Protein AF-A0A4Y2MNT9-F1 (afdb_monomer_lite)

pLDDT: mean 76.73, std 14.68, range [48.66, 93.06]

Radius of gyration: 14.95 Å; chains: 1; bounding box: 32×26×34 Å

Sequence (55 aa):
LYVHSSVDELFNYFPKSAIPAKYGGTLTEYYMADWLKKANEEQDNFPIGGQKNVF

InterPro domains:
  IPR036865 CRAL-TRIO lipid binding domain superfamily [G3DSA:3.40.525.10] (1-48)
  IPR036865 CRAL-TRIO lipid binding domain superfamily [SSF52087] (2-49)

Organism: Araneus ventricosus (NCBI:txid182803)

Structure (mmCIF, N/CA/C/O backbone):
data_AF-A0A4Y2MNT9-F1
#
_entry.id   AF-A0A4Y2MNT9-F1
#
loop_
_atom_site.group_PDB
_atom_site.id
_atom_site.type_symbol
_atom_site.label_atom_id
_atom_site.label_alt_id
_atom_site.label_comp_id
_atom_site.label_asym_id
_atom_site.label_entity_id
_atom_site.label_seq_id
_atom_site.pdbx_PDB_ins_code
_atom_site.Cartn_x
_atom_site.Cartn_y
_atom_site.Cartn_z
_atom_site.occupancy
_atom_site.B_iso_or_equiv
_atom_site.auth_seq_id
_atom_site.auth_comp_id
_atom_site.auth_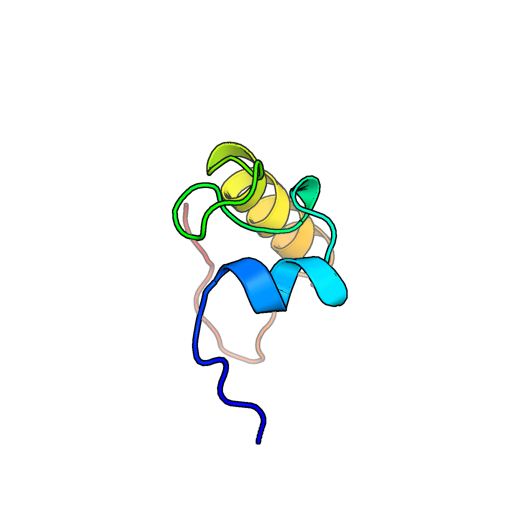asym_id
_atom_site.auth_atom_id
_atom_site.pdbx_PDB_model_num
ATOM 1 N N . LEU A 1 1 ? -11.236 -14.818 4.423 1.00 80.81 1 LEU A N 1
ATOM 2 C CA . LEU A 1 1 ? -11.577 -13.571 3.707 1.00 80.81 1 LEU A CA 1
ATOM 3 C C . LEU A 1 1 ? -11.835 -12.516 4.767 1.00 80.81 1 LEU A C 1
ATOM 5 O O . LEU A 1 1 ? -12.674 -12.764 5.620 1.00 80.81 1 LEU A O 1
ATOM 9 N N . TYR A 1 2 ? -11.093 -11.413 4.748 1.00 85.19 2 TYR A N 1
ATOM 10 C CA . TYR A 1 2 ? -11.306 -10.290 5.661 1.00 85.19 2 TYR A CA 1
ATOM 11 C C . TYR A 1 2 ? -11.826 -9.115 4.840 1.00 85.19 2 TYR A C 1
ATOM 13 O O . TYR A 1 2 ? -11.208 -8.744 3.845 1.00 85.19 2 TYR A O 1
ATOM 21 N N . VAL A 1 3 ? -12.986 -8.587 5.222 1.00 89.81 3 VAL A N 1
ATOM 22 C CA . VAL A 1 3 ? -13.593 -7.405 4.608 1.00 89.81 3 VAL A CA 1
ATOM 23 C C . VAL A 1 3 ? -13.723 -6.371 5.712 1.00 89.81 3 VAL A C 1
ATOM 25 O O . VAL A 1 3 ? -14.390 -6.624 6.711 1.00 89.81 3 VAL A O 1
ATOM 28 N N . HIS A 1 4 ? -13.042 -5.245 5.539 1.00 88.94 4 HIS A N 1
ATOM 29 C CA . HIS A 1 4 ? -13.034 -4.159 6.509 1.00 88.94 4 HIS A CA 1
ATOM 30 C C . HIS A 1 4 ? -14.184 -3.201 6.239 1.00 88.94 4 HIS A C 1
ATOM 32 O O . HIS A 1 4 ? -14.467 -2.875 5.084 1.00 88.94 4 HIS A O 1
ATOM 38 N N . SER A 1 5 ? -14.839 -2.751 7.307 1.00 90.38 5 SER A N 1
ATOM 39 C CA . SER A 1 5 ? -15.971 -1.821 7.196 1.00 90.38 5 SER A CA 1
ATOM 40 C C . SER A 1 5 ? -15.506 -0.373 7.033 1.00 90.38 5 SER A C 1
ATOM 42 O O . SER A 1 5 ? -16.257 0.469 6.543 1.00 90.38 5 SER A O 1
ATOM 44 N N . SER A 1 6 ? -14.260 -0.078 7.418 1.00 89.88 6 SER A N 1
ATOM 45 C CA . SER A 1 6 ? -13.618 1.219 7.232 1.00 89.88 6 SER A CA 1
ATOM 46 C C . SER A 1 6 ? -12.126 1.072 6.938 1.00 89.88 6 SER A C 1
ATOM 48 O O . SER A 1 6 ? -11.499 0.051 7.218 1.00 89.88 6 SER A O 1
ATOM 50 N N . VAL A 1 7 ? -11.545 2.132 6.381 1.00 85.44 7 VAL A N 1
ATOM 51 C CA . VAL A 1 7 ? -10.102 2.218 6.127 1.00 85.44 7 VAL A CA 1
ATOM 52 C C . VAL A 1 7 ? -9.309 2.274 7.433 1.00 85.44 7 VAL A C 1
ATOM 54 O O . VAL A 1 7 ? -8.205 1.742 7.493 1.00 85.44 7 VAL A O 1
ATOM 57 N N . ASP A 1 8 ? -9.872 2.859 8.493 1.00 89.50 8 ASP A N 1
ATOM 58 C CA . ASP A 1 8 ? -9.178 3.009 9.773 1.00 89.50 8 ASP A CA 1
ATOM 59 C C . ASP A 1 8 ? -8.819 1.662 10.411 1.00 89.50 8 ASP A C 1
ATOM 61 O O . ASP A 1 8 ? -7.785 1.541 11.068 1.00 89.50 8 ASP A O 1
ATOM 65 N N . GLU A 1 9 ? -9.622 0.625 10.159 1.00 92.50 9 GLU A N 1
ATOM 66 C CA . GLU A 1 9 ? -9.341 -0.734 10.625 1.00 92.50 9 GLU A CA 1
ATOM 67 C C . GLU A 1 9 ? -8.031 -1.296 10.060 1.00 92.50 9 GLU A C 1
ATOM 69 O O . GLU A 1 9 ? -7.374 -2.087 10.737 1.00 92.50 9 GLU A O 1
ATOM 74 N N . LEU A 1 10 ? -7.606 -0.868 8.864 1.00 89.94 10 LEU A N 1
ATOM 75 C CA . LEU A 1 10 ? -6.336 -1.301 8.272 1.00 89.94 10 LEU A CA 1
ATOM 76 C C . LEU A 1 10 ? -5.140 -0.854 9.119 1.00 89.94 10 LEU A C 1
ATOM 78 O O . LEU A 1 10 ? -4.128 -1.556 9.164 1.00 89.94 10 LEU A O 1
ATOM 82 N N . PHE A 1 11 ? -5.259 0.270 9.834 1.00 91.75 11 PHE A N 1
ATOM 83 C CA . PHE A 1 11 ? -4.174 0.803 10.658 1.00 91.75 11 PHE A CA 1
ATOM 84 C C . PHE A 1 11 ? -3.923 0.003 11.939 1.00 91.75 11 PHE A C 1
ATOM 86 O O . PHE A 1 11 ? -2.866 0.150 12.549 1.00 91.75 11 PHE A O 1
ATOM 93 N N . ASN A 1 12 ? -4.850 -0.880 12.322 1.00 93.06 12 ASN A N 1
ATOM 94 C CA . ASN A 1 12 ? -4.634 -1.827 13.417 1.00 93.06 12 ASN A CA 1
ATOM 95 C C . ASN A 1 12 ? -3.660 -2.952 13.029 1.00 93.06 12 ASN A C 1
ATOM 97 O O . ASN A 1 12 ? -3.105 -3.611 13.905 1.00 93.06 12 ASN A O 1
ATOM 101 N N . TYR A 1 13 ? -3.459 -3.176 11.727 1.00 92.50 13 TYR A N 1
ATOM 102 C CA . TYR A 1 13 ? -2.632 -4.261 11.193 1.00 92.50 13 TYR A CA 1
ATOM 103 C C . TYR A 1 13 ? -1.378 -3.747 10.491 1.00 92.50 13 TYR A C 1
ATOM 105 O O . TYR A 1 13 ? -0.331 -4.3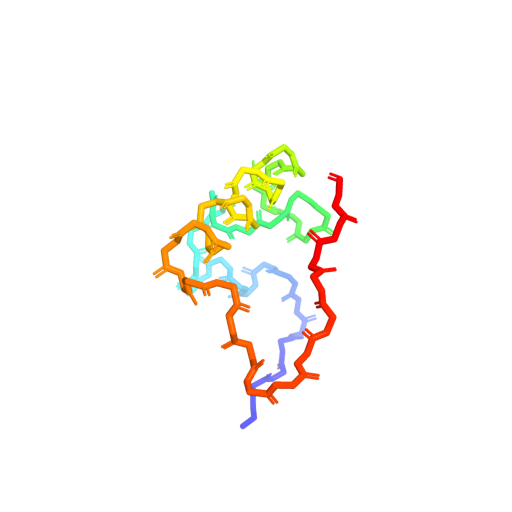90 10.545 1.00 92.50 13 TYR A O 1
ATOM 113 N N . PHE A 1 14 ? -1.472 -2.584 9.845 1.00 91.19 14 PHE A N 1
ATOM 114 C CA . PHE A 1 14 ? -0.385 -1.997 9.076 1.00 91.19 14 PHE A CA 1
ATOM 115 C C . PHE A 1 14 ? -0.119 -0.562 9.530 1.00 91.19 14 PHE A C 1
ATOM 117 O O . PHE A 1 14 ? -1.056 0.224 9.675 1.00 91.19 14 PHE A O 1
ATOM 124 N N . PRO A 1 15 ? 1.149 -0.157 9.707 1.00 92.75 15 PRO A N 1
ATOM 125 C CA . PRO A 1 15 ? 1.455 1.235 9.999 1.00 92.75 15 PRO A CA 1
ATOM 126 C C . PRO A 1 15 ? 1.037 2.130 8.825 1.00 92.75 15 PRO A C 1
ATOM 128 O O . PRO A 1 15 ? 1.152 1.741 7.661 1.00 92.75 15 PRO A O 1
ATOM 131 N N . LYS A 1 16 ? 0.621 3.372 9.112 1.00 91.00 16 LYS A N 1
ATOM 132 C CA . LYS A 1 16 ? 0.209 4.347 8.080 1.00 91.00 16 LYS A CA 1
ATOM 133 C C . LYS A 1 16 ? 1.263 4.560 6.990 1.00 91.00 16 LYS A C 1
ATOM 135 O O . LYS A 1 16 ? 0.905 4.790 5.839 1.00 91.00 16 LYS A O 1
ATOM 140 N N . SER A 1 17 ? 2.544 4.435 7.334 1.00 89.94 17 SER A N 1
ATOM 141 C CA . SER A 1 17 ? 3.669 4.548 6.401 1.00 89.94 17 SER A CA 1
ATOM 142 C C . SER A 1 17 ? 3.731 3.446 5.347 1.00 89.94 17 SER A C 1
ATOM 144 O O . SER A 1 17 ? 4.373 3.649 4.325 1.00 89.94 17 SER A O 1
ATOM 146 N N . ALA A 1 18 ? 3.069 2.308 5.560 1.00 86.62 18 ALA A N 1
ATOM 147 C CA . ALA A 1 18 ? 2.995 1.218 4.590 1.00 86.62 18 ALA A CA 1
ATOM 148 C C . ALA A 1 18 ? 1.756 1.309 3.682 1.00 86.62 18 ALA A C 1
ATOM 150 O O . ALA A 1 18 ? 1.636 0.540 2.730 1.00 86.62 18 ALA A O 1
ATOM 151 N N . ILE A 1 19 ? 0.828 2.232 3.962 1.00 88.50 19 ILE A N 1
ATOM 152 C CA . ILE A 1 19 ? -0.443 2.349 3.244 1.00 88.50 19 ILE A CA 1
ATOM 153 C C . ILE A 1 19 ? -0.399 3.558 2.297 1.00 88.50 19 ILE A C 1
ATOM 155 O O . ILE A 1 19 ? -0.024 4.653 2.727 1.00 88.50 19 ILE A O 1
ATOM 159 N N . PRO A 1 20 ? -0.798 3.407 1.018 1.00 88.38 20 PRO A N 1
ATOM 160 C CA . PRO A 1 20 ? -0.927 4.522 0.082 1.00 88.38 20 PRO A CA 1
ATOM 161 C C . PRO A 1 20 ? -1.783 5.668 0.621 1.00 88.38 20 PRO A C 1
ATOM 163 O O . PRO A 1 20 ? -2.834 5.439 1.221 1.00 88.38 20 PRO A O 1
ATOM 166 N N . ALA A 1 21 ? -1.391 6.907 0.321 1.00 89.81 21 ALA A N 1
ATOM 167 C CA . ALA A 1 21 ? -2.137 8.101 0.725 1.00 89.81 21 ALA A CA 1
ATOM 168 C C . ALA A 1 21 ? -3.611 8.081 0.270 1.00 89.81 21 ALA A C 1
ATOM 170 O O . ALA A 1 21 ? -4.496 8.496 1.013 1.00 89.81 21 ALA A O 1
ATOM 171 N N . LYS A 1 22 ? -3.902 7.502 -0.906 1.00 87.06 22 LYS A N 1
ATOM 172 C CA . LYS A 1 22 ? -5.277 7.315 -1.416 1.00 87.06 22 LYS A CA 1
ATOM 173 C C . LYS A 1 22 ? -6.158 6.397 -0.556 1.00 87.06 22 LYS A C 1
ATOM 175 O O . LYS A 1 22 ? -7.375 6.426 -0.689 1.00 87.06 22 LYS A O 1
ATOM 180 N N . TYR A 1 23 ? -5.549 5.598 0.317 1.00 88.81 23 TYR A N 1
ATOM 181 C CA . TYR A 1 23 ? -6.218 4.760 1.311 1.00 88.81 23 TYR A CA 1
ATOM 182 C C . TYR A 1 23 ? -5.940 5.268 2.738 1.00 88.81 23 TYR A C 1
ATOM 184 O O . TYR A 1 23 ? -5.864 4.482 3.672 1.00 88.81 23 TYR A O 1
ATOM 192 N N . GLY A 1 24 ? -5.723 6.575 2.922 1.00 88.88 24 GLY A N 1
ATOM 193 C CA . GLY A 1 24 ? -5.588 7.208 4.242 1.00 88.88 24 GLY A CA 1
ATOM 194 C C . GLY A 1 24 ? -4.240 7.015 4.953 1.00 88.88 24 GLY A C 1
ATOM 195 O O . GLY A 1 24 ? -4.090 7.447 6.099 1.00 88.88 24 GLY A O 1
ATOM 196 N N . GLY A 1 25 ? -3.263 6.371 4.309 1.00 91.25 25 GLY A N 1
ATOM 197 C CA . GLY A 1 25 ? -1.899 6.258 4.825 1.00 91.25 25 GLY A CA 1
ATOM 198 C C . GLY A 1 25 ? -1.008 7.444 4.445 1.00 91.25 25 GLY A C 1
ATOM 199 O O . GLY A 1 25 ? -1.486 8.517 4.085 1.00 91.25 25 GLY A O 1
ATOM 200 N N . THR A 1 26 ? 0.308 7.259 4.529 1.00 92.31 26 THR A N 1
ATOM 201 C CA . THR A 1 26 ? 1.307 8.294 4.198 1.00 92.31 26 THR A CA 1
ATOM 202 C C . THR A 1 26 ? 2.294 7.858 3.119 1.00 92.31 26 THR A C 1
ATOM 204 O O . THR A 1 26 ? 3.228 8.598 2.814 1.00 92.31 26 THR A O 1
ATOM 207 N N . LEU A 1 27 ? 2.112 6.672 2.532 1.00 86.94 27 LEU A N 1
ATOM 208 C CA . LEU A 1 27 ? 2.949 6.192 1.438 1.00 86.94 27 LEU A CA 1
ATOM 209 C C . LEU A 1 27 ? 2.609 6.953 0.148 1.00 86.94 27 LEU A C 1
ATOM 211 O O . LEU A 1 27 ? 1.462 6.945 -0.312 1.00 86.94 27 LEU 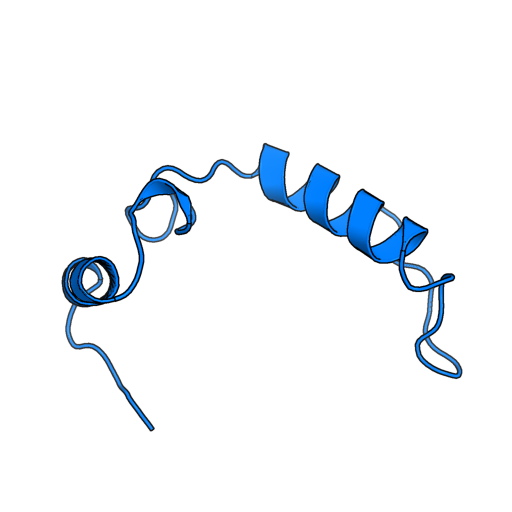A O 1
ATOM 215 N N . THR A 1 28 ? 3.603 7.626 -0.426 1.00 85.00 28 THR A N 1
ATOM 216 C CA . THR A 1 28 ? 3.458 8.426 -1.649 1.00 85.00 28 TH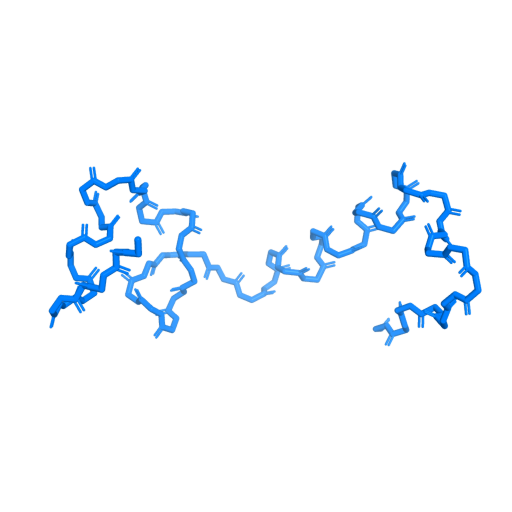R A CA 1
ATOM 217 C C . THR A 1 28 ? 3.663 7.575 -2.902 1.00 85.00 28 THR A C 1
ATOM 219 O O . THR A 1 28 ? 4.338 6.547 -2.872 1.00 85.00 28 THR A O 1
ATOM 222 N N . GLU A 1 29 ? 3.099 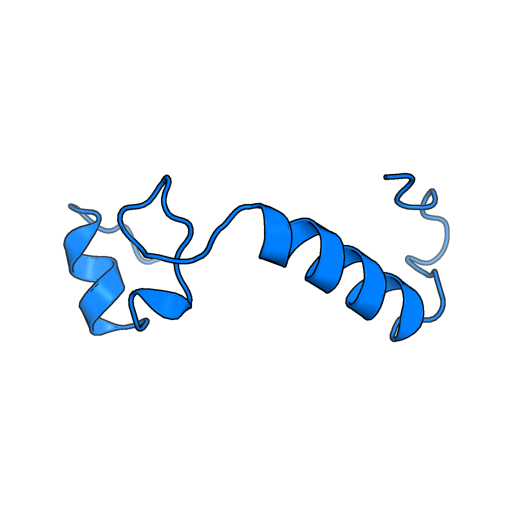8.008 -4.033 1.00 70.88 29 GLU A N 1
ATOM 223 C CA . GLU A 1 29 ? 3.188 7.281 -5.312 1.00 70.88 29 GLU A CA 1
ATOM 224 C C . GLU A 1 29 ? 4.625 7.138 -5.830 1.00 70.88 29 GLU A C 1
ATOM 226 O O . GLU A 1 29 ? 4.944 6.145 -6.482 1.00 70.88 29 GLU A O 1
ATOM 231 N N . TYR A 1 30 ? 5.511 8.069 -5.462 1.00 63.12 30 TYR A N 1
ATOM 232 C CA . TYR A 1 30 ? 6.943 8.001 -5.761 1.00 63.12 30 TYR A CA 1
ATOM 233 C C . TYR A 1 30 ? 7.583 6.697 -5.253 1.00 63.12 30 TYR A C 1
ATOM 235 O O . TYR A 1 30 ? 8.418 6.105 -5.930 1.00 63.12 30 TYR A O 1
ATOM 243 N N . TYR A 1 31 ? 7.122 6.185 -4.106 1.00 67.56 31 TYR A N 1
ATOM 244 C CA . TYR A 1 31 ? 7.601 4.913 -3.570 1.00 67.56 31 TYR A CA 1
ATOM 245 C C . TYR A 1 31 ? 7.264 3.726 -4.479 1.00 67.56 31 TYR A C 1
ATOM 247 O O . TYR A 1 31 ? 8.019 2.761 -4.537 1.00 67.56 31 TYR A O 1
ATOM 255 N N . MET A 1 32 ? 6.140 3.781 -5.200 1.00 71.75 32 MET A N 1
ATOM 256 C CA . MET A 1 32 ? 5.692 2.664 -6.028 1.00 71.75 32 MET A CA 1
ATOM 257 C C . MET A 1 32 ? 6.582 2.476 -7.258 1.00 71.75 32 MET A C 1
ATOM 259 O O . MET A 1 32 ? 6.910 1.343 -7.598 1.00 71.75 32 MET A O 1
ATOM 263 N N . ALA A 1 33 ? 7.017 3.569 -7.891 1.00 74.69 33 ALA A N 1
ATOM 264 C CA . ALA A 1 33 ? 7.932 3.517 -9.031 1.00 74.69 33 ALA A CA 1
ATOM 265 C C . ALA A 1 33 ? 9.308 2.957 -8.628 1.00 74.69 33 ALA A C 1
ATOM 267 O O . ALA A 1 33 ? 9.824 2.051 -9.281 1.00 74.69 33 ALA A O 1
ATOM 268 N N . ASP A 1 34 ? 9.861 3.432 -7.509 1.00 76.69 34 ASP A N 1
ATOM 269 C CA . ASP A 1 34 ? 11.133 2.935 -6.975 1.00 76.69 34 ASP A CA 1
ATOM 270 C C . ASP A 1 34 ? 11.037 1.468 -6.533 1.00 76.69 34 ASP A C 1
ATOM 272 O O . ASP A 1 34 ? 11.962 0.686 -6.762 1.00 76.69 34 ASP A O 1
ATOM 276 N N . TRP A 1 35 ? 9.915 1.073 -5.925 1.00 75.62 35 TR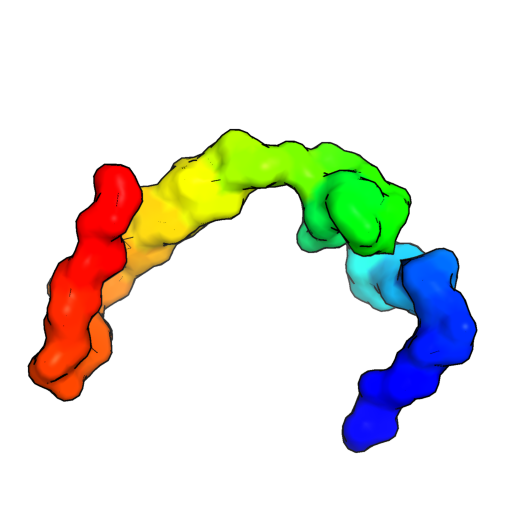P A N 1
ATOM 277 C CA . TRP A 1 35 ? 9.663 -0.317 -5.554 1.00 75.62 35 TRP A CA 1
ATOM 278 C C . TRP A 1 35 ? 9.562 -1.223 -6.785 1.00 75.62 35 TRP A C 1
ATOM 280 O O . TRP A 1 35 ? 10.218 -2.259 -6.819 1.00 75.62 35 TRP A O 1
ATOM 290 N N . LEU A 1 36 ? 8.815 -0.819 -7.818 1.00 74.50 36 LEU A N 1
ATOM 291 C CA . LEU A 1 36 ? 8.705 -1.562 -9.079 1.00 74.50 36 LEU A CA 1
ATOM 292 C C . LEU A 1 36 ? 10.065 -1.710 -9.765 1.00 74.50 36 LEU A C 1
ATOM 294 O O . LEU A 1 36 ? 10.391 -2.785 -10.265 1.00 74.50 36 LEU A O 1
ATOM 298 N N . LYS A 1 37 ? 10.880 -0.651 -9.752 1.00 76.31 37 LYS A N 1
ATOM 299 C CA . LYS A 1 37 ? 12.240 -0.686 -10.288 1.00 76.31 37 LYS A CA 1
ATOM 300 C C . LYS A 1 37 ? 13.112 -1.698 -9.543 1.00 76.31 37 LYS A C 1
ATOM 302 O O . LYS A 1 37 ? 13.705 -2.556 -10.187 1.00 76.31 37 LYS A O 1
ATOM 307 N N . LYS A 1 38 ? 13.140 -1.644 -8.207 1.00 77.81 38 LYS A N 1
ATOM 308 C CA . LYS A 1 38 ? 13.894 -2.604 -7.381 1.00 77.81 38 LYS A CA 1
ATOM 309 C C . LYS A 1 38 ? 13.399 -4.034 -7.564 1.00 77.81 38 LYS A C 1
ATOM 311 O O . LYS A 1 38 ? 14.205 -4.933 -7.747 1.00 77.81 38 LYS A O 1
ATOM 316 N N . ALA A 1 39 ? 12.085 -4.244 -7.582 1.00 72.81 39 ALA A N 1
ATOM 317 C CA . ALA A 1 39 ? 11.502 -5.561 -7.811 1.00 72.81 39 ALA A CA 1
ATOM 318 C C . ALA A 1 39 ? 11.903 -6.130 -9.184 1.00 72.81 39 ALA A C 1
ATOM 320 O O . ALA A 1 39 ? 12.248 -7.305 -9.276 1.00 72.81 39 ALA A O 1
ATOM 321 N N . ASN A 1 40 ? 11.932 -5.299 -10.234 1.00 71.38 40 ASN A N 1
ATOM 322 C CA . ASN A 1 40 ? 12.412 -5.703 -11.559 1.00 71.38 40 ASN A CA 1
ATOM 323 C C . ASN A 1 40 ? 13.917 -6.044 -11.564 1.00 71.38 40 ASN A C 1
ATOM 325 O O . ASN A 1 40 ? 14.319 -6.974 -12.261 1.00 71.38 40 ASN A O 1
ATOM 329 N N . GLU A 1 41 ? 14.738 -5.296 -10.817 1.00 73.38 41 GLU A N 1
ATOM 330 C CA . GLU A 1 41 ? 16.183 -5.537 -10.671 1.00 73.38 41 GLU A CA 1
ATOM 331 C C . GLU A 1 41 ? 16.478 -6.828 -9.881 1.00 73.38 41 GLU A C 1
ATOM 333 O O . GLU A 1 41 ? 17.393 -7.566 -10.235 1.00 73.38 41 GLU A O 1
ATOM 338 N N . GLU A 1 42 ? 15.691 -7.129 -8.843 1.00 71.56 42 GLU A N 1
ATOM 339 C CA . GLU A 1 42 ? 15.879 -8.290 -7.960 1.00 71.56 42 GLU A CA 1
ATOM 340 C C . GLU A 1 42 ? 15.286 -9.596 -8.522 1.00 71.56 42 GLU A C 1
ATOM 342 O O . GLU A 1 42 ? 15.787 -10.676 -8.213 1.00 71.56 42 GLU A O 1
ATOM 347 N N . GLN A 1 43 ? 14.231 -9.525 -9.345 1.00 64.31 43 GLN A N 1
ATOM 348 C CA . GLN A 1 43 ? 13.546 -10.701 -9.914 1.00 64.31 43 GLN A CA 1
ATOM 349 C C . GLN A 1 43 ? 14.016 -11.093 -11.326 1.00 64.31 43 GLN A C 1
ATOM 351 O O . GLN A 1 43 ? 13.322 -11.833 -12.025 1.00 64.31 43 GLN A O 1
ATOM 356 N N . ASP A 1 44 ? 15.183 -10.607 -11.753 1.00 58.38 44 ASP A N 1
ATOM 357 C CA . ASP A 1 44 ? 15.829 -10.954 -13.026 1.00 58.38 44 ASP A CA 1
ATOM 358 C C . ASP A 1 44 ? 14.891 -10.856 -14.254 1.00 58.38 44 ASP A C 1
ATOM 360 O O . ASP A 1 44 ? 15.023 -11.614 -15.197 1.00 58.38 44 ASP A O 1
ATOM 364 N N . ASN A 1 45 ? 13.921 -9.928 -14.292 1.00 52.69 45 ASN A N 1
ATOM 365 C CA . ASN A 1 45 ? 12.983 -9.761 -15.424 1.00 52.69 45 ASN A CA 1
ATOM 366 C C . ASN A 1 45 ? 12.127 -10.996 -15.824 1.00 52.69 45 ASN A C 1
ATOM 368 O O . ASN A 1 45 ? 11.754 -11.099 -16.995 1.00 52.69 45 ASN A O 1
ATOM 372 N N . PHE A 1 46 ? 11.745 -11.915 -14.926 1.00 53.09 46 PHE A N 1
ATOM 373 C CA . PHE A 1 46 ? 10.950 -13.083 -15.357 1.00 53.09 46 PHE A CA 1
ATOM 374 C C . PHE A 1 46 ? 9.698 -13.381 -14.519 1.00 53.09 46 PHE A C 1
ATOM 376 O O . PHE A 1 46 ? 9.755 -14.117 -13.536 1.00 53.09 46 PHE A O 1
ATOM 383 N N . PRO A 1 47 ? 8.497 -13.070 -15.033 1.00 48.66 47 PRO A N 1
ATOM 384 C CA . PRO A 1 47 ? 7.525 -14.122 -15.257 1.00 48.66 47 PRO A CA 1
ATOM 385 C C . PRO A 1 47 ? 8.036 -14.934 -16.448 1.00 48.66 47 PRO A C 1
ATOM 387 O O . PRO A 1 47 ? 8.371 -14.363 -17.485 1.00 48.66 47 PRO A O 1
ATOM 390 N N . ILE A 1 48 ? 8.095 -16.255 -16.327 1.00 48.94 48 ILE A N 1
ATOM 391 C CA . ILE A 1 48 ? 8.308 -17.166 -17.457 1.00 48.94 48 ILE A CA 1
ATOM 392 C C . ILE A 1 48 ? 7.343 -16.749 -18.593 1.00 48.94 48 ILE A C 1
ATOM 394 O O . ILE A 1 48 ? 6.148 -17.013 -18.518 1.00 48.94 48 ILE A O 1
ATOM 398 N N . GLY A 1 49 ? 7.845 -16.018 -19.599 1.00 54.72 49 GLY A N 1
ATOM 399 C CA . GLY A 1 49 ? 7.079 -15.517 -20.751 1.00 54.72 49 GLY A CA 1
ATOM 400 C C . GLY A 1 49 ? 6.320 -14.180 -20.612 1.00 54.72 49 GLY A C 1
ATOM 401 O O . GLY A 1 49 ? 5.520 -13.876 -21.494 1.00 54.72 49 GLY A O 1
ATOM 402 N N . GLY A 1 50 ? 6.523 -13.374 -19.562 1.00 58.38 50 GLY A N 1
ATOM 403 C CA . GLY A 1 50 ? 5.813 -12.092 -19.388 1.00 58.38 50 GLY A CA 1
ATOM 404 C C . GLY A 1 50 ? 6.500 -10.874 -20.026 1.00 58.38 50 GLY A C 1
ATOM 405 O O . GLY A 1 50 ? 7.724 -10.808 -20.111 1.00 58.38 50 GLY A O 1
ATOM 406 N N . GLN A 1 51 ? 5.710 -9.888 -20.475 1.00 53.78 51 GLN A N 1
ATOM 407 C CA . GLN A 1 51 ? 6.214 -8.613 -21.006 1.00 53.78 51 GLN A CA 1
ATOM 408 C C . GLN A 1 51 ? 6.915 -7.791 -19.912 1.00 53.78 51 GLN A C 1
ATOM 410 O O . GLN A 1 51 ? 6.497 -7.800 -18.755 1.00 53.78 51 GLN A O 1
ATOM 415 N N . LYS A 1 52 ? 7.961 -7.046 -20.292 1.00 55.12 52 LYS A N 1
ATOM 416 C CA . LYS A 1 52 ? 8.658 -6.118 -19.390 1.00 55.12 52 LYS A CA 1
ATOM 417 C C . LYS A 1 52 ? 7.688 -5.065 -18.852 1.00 55.12 52 LYS A C 1
ATOM 419 O O . LYS A 1 52 ? 6.968 -4.445 -19.635 1.00 55.12 52 LYS A O 1
ATOM 424 N N . ASN A 1 53 ? 7.749 -4.799 -17.548 1.00 53.47 53 ASN A N 1
ATOM 425 C CA . ASN A 1 53 ? 7.130 -3.617 -16.952 1.00 53.47 53 ASN A CA 1
ATOM 426 C C . ASN A 1 53 ? 7.905 -2.374 -17.414 1.00 53.47 53 ASN A C 1
ATOM 428 O O . ASN A 1 53 ? 8.913 -2.007 -16.812 1.00 53.47 53 ASN A O 1
ATOM 432 N N . VAL A 1 54 ? 7.473 -1.772 -18.523 1.00 51.12 54 VAL A N 1
ATOM 433 C CA . VAL A 1 54 ? 7.983 -0.483 -19.003 1.00 51.12 54 VAL A CA 1
ATOM 434 C C . VAL A 1 54 ? 7.235 0.638 -18.283 1.00 51.12 54 VAL A C 1
ATOM 436 O O . VAL A 1 54 ? 6.064 0.886 -18.562 1.00 51.12 54 VAL A O 1
ATOM 439 N N . PHE A 1 55 ? 7.912 1.275 -17.330 1.00 51.25 55 PHE A N 1
ATOM 440 C CA . PHE A 1 55 ? 7.536 2.573 -16.771 1.00 51.25 55 PHE A CA 1
ATOM 441 C C . PHE A 1 55 ? 8.571 3.606 -17.207 1.00 51.25 55 PHE A C 1
ATOM 443 O O . PHE A 1 55 ? 9.775 3.253 -17.202 1.00 51.25 55 PHE A O 1
#

Foldseek 3Di:
DDDDPALVVVCVPDPLCVDYVVSVRDPYPVVVVVVLVVCCVVVVNDPPPDDGPDD

Secondary structure (DSSP, 8-state):
----SSSGGGGGTS-GGGSBGGGTS-B-HHHHHHHHHHHHHHTTT-STTPPP---